Protein AF-F0EPD7-F1 (afdb_monomer_lite)

InterPro domains:
  IPR001647 DNA-binding HTH domain, TetR-type [PS50977] (17-77)
  IPR009057 Homedomain-like superfamily [SSF46689] (17-80)
  IPR050624 Nucleoid occlusion factor SlmA/HTH-type transcriptional regulator [PTHR43479] (16-117)

pLDDT: mean 87.35, std 14.02, range [35.12, 97.88]

Structure (mmCIF, N/CA/C/O backbone):
data_AF-F0EPD7-F1
#
_entry.id   AF-F0EPD7-F1
#
loop_
_atom_site.group_PDB
_atom_site.id
_atom_site.type_symbol
_atom_site.label_atom_id
_atom_site.label_alt_id
_atom_site.label_comp_id
_atom_site.label_asym_id
_atom_site.label_entity_id
_atom_site.label_seq_id
_atom_site.pdbx_PDB_ins_code
_atom_site.Cartn_x
_atom_site.Cartn_y
_atom_site.Cartn_z
_atom_site.occupancy
_atom_site.B_iso_or_equiv
_atom_site.auth_seq_id
_atom_site.auth_comp_id
_atom_site.auth_asym_id
_atom_site.auth_atom_id
_atom_site.pdbx_PDB_model_num
ATOM 1 N N . MET A 1 1 ? 7.038 22.191 22.565 1.00 35.12 1 MET A N 1
ATOM 2 C CA . MET A 1 1 ? 7.241 21.543 21.254 1.00 35.12 1 MET A CA 1
ATOM 3 C C . MET A 1 1 ? 6.894 20.080 21.426 1.00 35.12 1 MET A C 1
ATOM 5 O O . MET A 1 1 ? 7.582 19.419 22.187 1.00 35.12 1 MET A O 1
ATOM 9 N N . MET A 1 2 ? 5.787 19.616 20.846 1.00 38.91 2 MET A N 1
ATOM 10 C CA . MET A 1 2 ? 5.524 18.176 20.750 1.00 38.91 2 MET A CA 1
ATOM 11 C C . MET A 1 2 ? 6.404 17.645 19.615 1.00 38.91 2 MET A C 1
ATOM 13 O O . MET A 1 2 ? 6.392 18.237 18.540 1.00 38.91 2 MET A O 1
ATOM 17 N N . GLU A 1 3 ? 7.214 16.619 19.878 1.00 47.03 3 GLU A N 1
ATOM 18 C CA . GLU A 1 3 ? 7.939 15.888 18.832 1.00 47.03 3 GLU A CA 1
ATOM 19 C C . GLU A 1 3 ? 6.925 15.383 17.800 1.00 47.03 3 GLU A C 1
ATOM 21 O O . GLU A 1 3 ? 5.991 14.659 18.154 1.00 47.03 3 GLU A O 1
ATOM 26 N N . GLU A 1 4 ? 7.089 15.770 16.533 1.00 50.75 4 GLU A N 1
ATOM 27 C CA . GLU A 1 4 ? 6.432 15.064 15.437 1.00 50.75 4 GLU A CA 1
ATOM 28 C C . GLU A 1 4 ? 6.954 13.630 15.446 1.00 50.75 4 GLU A C 1
ATOM 30 O O . GLU A 1 4 ? 8.107 13.353 15.117 1.00 50.75 4 GLU A O 1
ATOM 35 N N . ASN A 1 5 ? 6.111 12.710 15.900 1.00 57.25 5 ASN A N 1
ATOM 36 C CA . ASN A 1 5 ? 6.428 11.296 15.866 1.00 57.25 5 ASN A CA 1
ATOM 37 C C . ASN A 1 5 ? 6.338 10.856 14.395 1.00 57.25 5 ASN A C 1
ATOM 39 O O . ASN A 1 5 ? 5.268 11.040 13.806 1.00 57.25 5 ASN A O 1
ATOM 43 N N . PRO A 1 6 ? 7.403 10.302 13.785 1.00 69.75 6 PRO A N 1
ATOM 44 C CA . PRO A 1 6 ? 7.348 9.873 12.393 1.00 69.75 6 PRO A CA 1
ATOM 45 C C . PRO A 1 6 ? 6.240 8.833 12.220 1.00 69.75 6 PRO A C 1
ATOM 47 O O . PRO A 1 6 ? 6.038 7.985 13.093 1.00 69.75 6 PRO A O 1
ATOM 50 N N . LEU A 1 7 ? 5.511 8.924 11.109 1.00 75.88 7 LEU A N 1
ATOM 51 C CA . LEU A 1 7 ? 4.423 8.017 10.764 1.00 75.88 7 LEU A CA 1
ATOM 52 C C . LEU A 1 7 ? 4.793 7.197 9.522 1.00 75.88 7 LEU A C 1
ATOM 54 O O . LEU A 1 7 ? 5.237 7.780 8.534 1.00 75.88 7 LEU A O 1
ATOM 58 N N . PRO A 1 8 ? 4.622 5.862 9.544 1.00 82.69 8 PRO A N 1
ATOM 59 C CA . PRO A 1 8 ? 4.248 5.042 10.699 1.00 82.69 8 PRO A CA 1
ATOM 60 C C . PRO A 1 8 ? 5.254 5.155 11.844 1.00 82.69 8 PRO A C 1
ATOM 62 O O . PRO A 1 8 ? 6.434 5.425 11.624 1.00 82.69 8 PRO A O 1
ATOM 65 N N . SER A 1 9 ? 4.799 4.892 13.069 1.00 83.94 9 SER A N 1
ATOM 66 C CA . SER A 1 9 ? 5.689 4.951 14.227 1.00 83.94 9 SER A CA 1
ATOM 67 C C . SER A 1 9 ? 6.849 3.966 14.106 1.00 83.94 9 SER A C 1
ATOM 69 O O . SER A 1 9 ? 6.741 2.887 13.518 1.00 83.94 9 SER A O 1
ATOM 71 N N . THR A 1 10 ? 7.961 4.274 14.769 1.00 81.75 10 THR A N 1
ATOM 72 C CA . THR A 1 10 ? 9.113 3.362 14.862 1.00 81.75 10 THR A CA 1
ATOM 73 C C . THR A 1 10 ? 8.723 1.979 15.388 1.00 81.75 10 THR A C 1
ATOM 75 O O . THR A 1 10 ? 9.337 0.982 15.020 1.00 81.75 10 THR A O 1
ATOM 78 N N . THR A 1 11 ? 7.672 1.870 16.212 1.00 82.25 11 THR A N 1
ATOM 79 C CA . THR A 1 11 ? 7.179 0.570 16.694 1.00 82.25 11 THR A CA 1
ATOM 80 C C . THR A 1 11 ? 6.654 -0.295 15.551 1.00 82.25 11 THR A C 1
ATOM 82 O O . THR A 1 11 ? 6.848 -1.509 15.576 1.00 82.25 11 THR A O 1
ATOM 85 N N . PHE A 1 12 ? 5.986 0.307 14.567 1.00 86.75 12 PHE A N 1
ATOM 86 C CA . PHE A 1 12 ? 5.462 -0.417 13.416 1.00 86.75 12 PHE A CA 1
ATOM 87 C C . PHE A 1 12 ? 6.598 -1.025 12.576 1.00 86.75 12 PHE A C 1
ATOM 89 O O . PHE A 1 12 ? 6.541 -2.200 12.219 1.00 86.75 12 PHE A O 1
ATOM 96 N N . PHE A 1 13 ? 7.681 -0.276 12.352 1.00 84.44 13 PHE A N 1
ATOM 97 C CA . PHE A 1 13 ? 8.847 -0.767 11.606 1.00 84.44 13 PHE A CA 1
ATOM 98 C C . PHE A 1 13 ? 9.623 -1.888 12.313 1.00 84.44 13 PHE A C 1
ATOM 100 O O . PHE A 1 13 ? 10.275 -2.684 11.644 1.00 84.44 13 PHE A O 1
ATOM 107 N N . HIS A 1 14 ? 9.520 -1.995 13.640 1.00 88.69 14 HIS A N 1
ATOM 108 C CA . HIS A 1 14 ? 10.130 -3.077 14.423 1.00 88.69 14 HIS A CA 1
ATOM 109 C C . HIS A 1 14 ? 9.216 -4.299 14.614 1.00 88.69 14 HIS A C 1
ATOM 111 O O . HIS A 1 14 ? 9.553 -5.213 15.373 1.00 88.69 14 HIS A O 1
ATOM 117 N N . LEU A 1 15 ? 8.040 -4.336 13.980 1.00 90.38 15 LEU A N 1
ATOM 118 C CA . LEU A 1 15 ? 7.200 -5.528 14.017 1.00 90.38 15 LEU A CA 1
ATOM 119 C C . LEU A 1 15 ? 7.906 -6.711 13.352 1.00 90.38 15 LEU A C 1
ATOM 121 O O . LEU A 1 15 ? 8.679 -6.562 12.410 1.00 90.38 15 LEU A O 1
ATOM 125 N N . LYS A 1 16 ? 7.585 -7.918 13.828 1.00 92.31 16 LYS A N 1
ATOM 126 C CA . LYS A 1 16 ? 7.950 -9.143 13.114 1.00 92.31 16 LYS A CA 1
ATOM 127 C C . LYS A 1 16 ? 7.386 -9.076 11.696 1.00 92.31 16 LYS A C 1
ATOM 129 O O . LYS A 1 16 ? 6.226 -8.695 11.530 1.00 92.31 16 LYS A O 1
ATOM 134 N N . GLN A 1 17 ? 8.186 -9.508 10.727 1.00 91.25 17 GLN A N 1
ATOM 135 C CA . GLN A 1 17 ? 7.873 -9.436 9.301 1.00 91.25 17 GLN A CA 1
ATOM 136 C C . GLN A 1 17 ? 6.468 -9.968 8.972 1.00 91.25 17 GLN A C 1
ATOM 138 O O . GLN A 1 17 ? 5.663 -9.236 8.414 1.00 91.25 17 GLN A O 1
ATOM 143 N N . GLU A 1 18 ? 6.124 -11.162 9.458 1.00 92.31 18 GLU A N 1
ATOM 144 C CA . GLU A 1 18 ? 4.800 -11.784 9.276 1.00 92.31 18 GLU A CA 1
ATOM 145 C C . GLU A 1 18 ? 3.636 -10.874 9.714 1.00 92.31 18 GLU A C 1
ATOM 147 O O . GLU A 1 18 ? 2.605 -10.768 9.051 1.00 92.31 18 GLU A O 1
ATOM 152 N N . LYS A 1 19 ? 3.795 -10.169 10.842 1.00 92.69 19 LYS A N 1
ATOM 153 C CA . LYS A 1 19 ? 2.754 -9.271 11.351 1.00 92.69 19 LYS A CA 1
ATOM 154 C C . LYS A 1 19 ? 2.632 -8.019 10.487 1.00 92.69 19 LYS A C 1
ATOM 156 O O . LYS A 1 19 ? 1.523 -7.522 10.309 1.00 92.69 19 LYS A O 1
ATOM 161 N N . LYS A 1 20 ? 3.756 -7.507 9.984 1.00 94.12 20 LYS A N 1
ATOM 162 C CA . LYS A 1 20 ? 3.777 -6.360 9.076 1.00 94.12 20 LYS A CA 1
ATOM 163 C C . LYS A 1 20 ? 3.118 -6.719 7.743 1.00 94.12 20 LYS A C 1
ATOM 165 O O . LYS A 1 20 ? 2.198 -6.021 7.342 1.00 94.12 20 LYS A O 1
ATOM 170 N N . GLU A 1 21 ? 3.487 -7.851 7.149 1.00 94.19 21 GLU A N 1
ATOM 171 C CA . GLU A 1 21 ? 2.894 -8.371 5.907 1.00 94.19 21 GLU A CA 1
ATOM 172 C C . GLU A 1 21 ? 1.382 -8.557 6.030 1.00 94.19 21 GLU A C 1
ATOM 174 O O . GLU A 1 21 ? 0.630 -8.156 5.145 1.00 94.19 21 GLU A O 1
ATOM 179 N N . LYS A 1 22 ? 0.910 -9.080 7.168 1.00 96.25 22 LYS A N 1
ATOM 180 C CA . LYS A 1 22 ? -0.527 -9.200 7.431 1.00 96.25 22 LYS A CA 1
ATOM 181 C C . LYS A 1 22 ? -1.237 -7.846 7.470 1.00 96.25 22 LYS A C 1
ATOM 183 O O . LYS A 1 22 ? -2.352 -7.730 6.969 1.00 96.25 22 LYS A O 1
ATOM 188 N N . ILE A 1 23 ? -0.628 -6.834 8.090 1.00 96.94 23 ILE A N 1
ATOM 189 C CA . ILE A 1 23 ? -1.197 -5.480 8.107 1.00 96.94 23 ILE A CA 1
ATOM 190 C C . ILE A 1 23 ? -1.183 -4.900 6.689 1.00 96.94 23 ILE A C 1
ATOM 192 O O . ILE A 1 23 ? -2.214 -4.406 6.245 1.00 96.94 23 ILE A O 1
ATOM 196 N N . ASP A 1 24 ? -0.068 -5.016 5.968 1.00 96.81 24 ASP A N 1
ATOM 197 C CA . ASP A 1 24 ? 0.091 -4.500 4.605 1.00 96.81 24 ASP A CA 1
ATOM 198 C C . ASP A 1 24 ? -0.941 -5.111 3.635 1.00 96.81 24 ASP A C 1
ATOM 200 O O . ASP A 1 24 ? -1.554 -4.376 2.858 1.00 96.81 24 ASP A O 1
ATOM 204 N N . ALA A 1 25 ? -1.198 -6.421 3.734 1.00 96.94 25 ALA A N 1
ATOM 205 C CA . ALA A 1 25 ? -2.207 -7.123 2.937 1.00 96.94 25 ALA A CA 1
ATOM 206 C C . ALA A 1 25 ? -3.635 -6.631 3.235 1.00 96.94 25 ALA A C 1
ATOM 208 O O . ALA A 1 25 ? -4.417 -6.377 2.321 1.00 96.94 25 ALA A O 1
ATOM 209 N N . VAL A 1 26 ? -3.971 -6.431 4.514 1.00 97.88 26 VAL A N 1
ATOM 210 C CA . VAL A 1 26 ? -5.289 -5.912 4.919 1.00 97.88 26 VAL A CA 1
ATOM 211 C C . VAL A 1 26 ? -5.482 -4.464 4.476 1.00 97.88 26 VAL A C 1
ATOM 213 O O . VAL A 1 26 ? -6.577 -4.102 4.048 1.00 97.88 26 VAL A O 1
ATOM 216 N N . LEU A 1 27 ? -4.441 -3.630 4.567 1.00 97.62 27 LEU A N 1
ATOM 217 C CA . LEU A 1 27 ? -4.493 -2.257 4.062 1.00 97.62 27 LEU A CA 1
ATOM 218 C C . LEU A 1 27 ? -4.724 -2.244 2.548 1.00 97.62 27 LEU A C 1
ATOM 220 O O . LEU A 1 27 ? -5.571 -1.486 2.080 1.00 97.62 27 LEU A O 1
ATOM 224 N N . LEU A 1 28 ? -4.035 -3.118 1.805 1.00 97.44 28 LEU A N 1
ATOM 225 C CA . LEU A 1 28 ? -4.199 -3.225 0.357 1.00 97.44 28 LEU A CA 1
ATOM 226 C C . LEU A 1 28 ? -5.637 -3.597 0.004 1.00 97.44 28 LEU A C 1
ATOM 228 O O . LEU A 1 28 ? -6.267 -2.917 -0.799 1.00 97.44 28 LEU A O 1
ATOM 23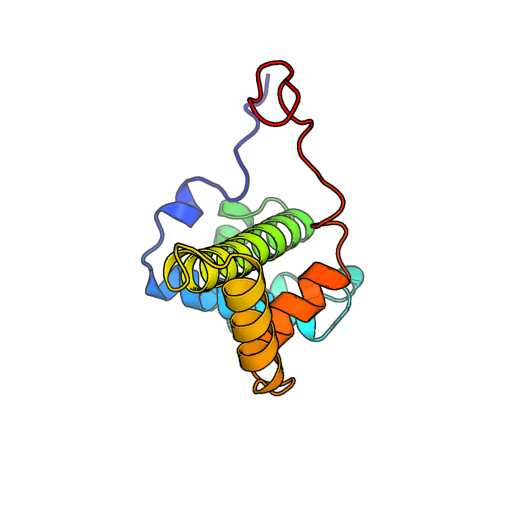2 N N . GLU A 1 29 ? -6.176 -4.632 0.648 1.00 96.69 29 GLU A N 1
ATOM 233 C CA . GLU A 1 29 ? -7.549 -5.084 0.432 1.00 96.69 29 GLU A CA 1
ATOM 234 C C . GLU A 1 29 ? -8.572 -3.981 0.751 1.00 96.69 29 GLU A C 1
ATOM 236 O O . GLU A 1 29 ? -9.473 -3.710 -0.048 1.00 96.69 29 GLU A O 1
ATOM 241 N N . GLU A 1 30 ? -8.442 -3.321 1.906 1.00 96.94 30 GLU A N 1
ATOM 242 C CA . GLU A 1 30 ? -9.396 -2.308 2.359 1.00 96.94 30 GLU A CA 1
ATOM 243 C C . GLU A 1 30 ? -9.377 -1.055 1.484 1.00 96.94 30 GLU A C 1
ATOM 245 O O . GLU A 1 30 ? -10.453 -0.576 1.120 1.00 96.94 30 GLU A O 1
ATOM 250 N N . PHE A 1 31 ? -8.193 -0.543 1.132 1.00 96.06 31 PHE A N 1
ATOM 251 C CA . PHE A 1 31 ? -8.062 0.662 0.311 1.00 96.06 31 PHE A CA 1
ATOM 252 C C . PHE A 1 31 ? -8.370 0.412 -1.161 1.00 96.06 31 PHE A C 1
ATOM 254 O O . PHE A 1 31 ? -8.895 1.300 -1.825 1.00 96.06 31 PHE A O 1
ATOM 261 N N . PHE A 1 32 ? -8.100 -0.791 -1.668 1.00 95.31 32 PHE A N 1
ATOM 262 C CA . PHE A 1 32 ? -8.472 -1.163 -3.028 1.00 95.31 32 PHE A CA 1
ATOM 263 C C . PHE A 1 32 ? -9.991 -1.303 -3.193 1.00 95.31 32 PHE A C 1
ATOM 265 O O . PHE A 1 32 ? -10.558 -0.885 -4.199 1.00 95.31 32 PHE A O 1
ATOM 272 N N . SER A 1 33 ? -10.668 -1.874 -2.193 1.00 94.00 33 SER A N 1
ATOM 273 C CA . SER A 1 33 ? -12.086 -2.234 -2.314 1.00 94.00 33 SER A CA 1
ATOM 274 C C . SER A 1 33 ? -13.051 -1.056 -2.161 1.00 94.00 33 SER A C 1
ATOM 276 O O . SER A 1 33 ? -14.218 -1.174 -2.535 1.00 94.00 33 SER A O 1
ATOM 278 N N . LYS A 1 34 ? -12.631 0.053 -1.538 1.00 93.44 34 LYS A N 1
ATOM 279 C CA . LYS A 1 34 ? -13.510 1.199 -1.263 1.00 93.44 34 LYS A CA 1
ATOM 280 C C . LYS A 1 34 ? -12.716 2.494 -1.106 1.00 93.44 34 LYS A C 1
ATOM 282 O O . LYS A 1 34 ? -11.558 2.480 -0.704 1.00 93.44 34 LYS A O 1
ATOM 287 N N . HIS A 1 35 ? -13.367 3.628 -1.359 1.00 91.94 35 HIS A N 1
ATOM 288 C CA . HIS A 1 35 ? -12.747 4.937 -1.150 1.00 91.94 35 HIS A CA 1
ATOM 289 C C . HIS A 1 35 ? -12.377 5.140 0.331 1.00 91.94 35 HIS A C 1
ATOM 291 O O . HIS A 1 35 ? -13.118 4.697 1.212 1.00 91.94 35 HIS A O 1
ATOM 297 N N . ILE A 1 36 ? -11.280 5.855 0.622 1.00 91.44 36 ILE A N 1
ATOM 298 C CA . ILE A 1 36 ? -10.753 6.034 1.992 1.00 91.44 36 ILE A CA 1
ATOM 299 C C . ILE A 1 36 ? -11.817 6.513 2.990 1.00 91.44 36 ILE A C 1
ATOM 301 O O . ILE A 1 36 ? -11.896 5.997 4.100 1.00 91.44 36 ILE A O 1
ATOM 305 N N . SER A 1 37 ? -12.715 7.412 2.573 1.00 92.12 37 SER A N 1
ATOM 306 C CA . SER A 1 37 ? -13.810 7.924 3.416 1.00 92.12 37 SER A CA 1
ATOM 307 C C . SER A 1 37 ? -14.819 6.857 3.871 1.00 92.12 37 SER A C 1
ATOM 309 O O . SER A 1 37 ? -15.611 7.103 4.780 1.00 92.12 37 SER A O 1
ATOM 311 N N . GLN A 1 38 ? -14.818 5.682 3.240 1.00 95.75 38 GLN A N 1
ATOM 312 C CA . GLN A 1 38 ? -15.667 4.537 3.573 1.00 95.75 38 GLN A CA 1
ATOM 313 C C . GLN A 1 38 ? -14.908 3.448 4.347 1.00 95.75 38 GLN A C 1
ATOM 315 O O . GLN A 1 38 ? -15.535 2.519 4.870 1.00 95.75 38 GLN A O 1
ATOM 320 N N . VAL A 1 39 ? -13.578 3.538 4.433 1.00 96.44 39 VAL A N 1
ATOM 321 C CA . VAL A 1 39 ? -12.749 2.611 5.206 1.00 96.44 39 VAL A CA 1
ATOM 322 C C . VAL A 1 39 ? -12.904 2.903 6.695 1.00 96.44 39 VAL A C 1
ATOM 324 O O . VAL A 1 39 ? -13.017 4.046 7.134 1.00 96.44 39 VAL A O 1
ATOM 327 N N . LYS A 1 40 ? -12.947 1.839 7.501 1.00 96.44 40 LYS A N 1
ATOM 328 C CA . LYS A 1 40 ? -13.099 1.939 8.954 1.00 96.44 40 LYS A CA 1
ATOM 329 C C . LYS A 1 40 ? -11.908 1.298 9.639 1.00 96.44 40 LYS A C 1
ATOM 331 O O . LYS A 1 40 ? -11.627 0.124 9.408 1.00 96.44 40 LYS A O 1
ATOM 336 N N . VAL A 1 41 ? -11.314 2.012 10.595 1.00 97.12 41 VAL A N 1
ATOM 337 C CA . VAL A 1 41 ? -10.266 1.466 11.477 1.00 97.12 41 VAL A CA 1
ATOM 338 C C . VAL A 1 41 ? -10.722 0.156 12.125 1.00 97.12 41 VAL A C 1
ATOM 340 O O . VAL A 1 41 ? -9.936 -0.775 12.238 1.00 97.12 41 VAL A O 1
ATOM 343 N N . SER A 1 42 ? -12.006 0.032 12.486 1.00 96.88 42 SER A N 1
ATOM 344 C CA . SER A 1 42 ? -12.559 -1.211 13.041 1.00 96.88 42 SER A CA 1
ATOM 345 C C . SER A 1 42 ? -12.403 -2.421 12.115 1.00 96.88 42 SER A C 1
ATOM 347 O O . SER A 1 42 ? -12.091 -3.495 12.610 1.00 96.88 42 SER A O 1
ATOM 349 N N . ALA A 1 43 ? -12.592 -2.246 10.803 1.00 96.69 43 ALA A N 1
ATOM 350 C CA . ALA A 1 43 ? -12.453 -3.328 9.831 1.00 96.69 43 ALA A CA 1
ATOM 351 C C . ALA A 1 43 ? -10.982 -3.737 9.670 1.00 96.69 43 ALA A C 1
ATOM 353 O O . ALA A 1 43 ? -10.667 -4.924 9.683 1.00 96.69 43 ALA A O 1
ATOM 354 N N . ILE A 1 44 ? -10.071 -2.757 9.614 1.00 97.50 44 ILE A N 1
ATOM 355 C CA . ILE A 1 44 ? -8.624 -3.006 9.535 1.00 97.50 44 ILE A CA 1
ATOM 356 C C . ILE A 1 44 ? -8.149 -3.796 10.755 1.00 97.50 44 ILE A C 1
ATOM 358 O O . ILE A 1 44 ? -7.457 -4.802 10.607 1.00 97.50 44 ILE A O 1
ATOM 362 N N . VAL A 1 45 ? -8.510 -3.370 11.970 1.00 97.06 45 VAL A N 1
ATOM 363 C CA . VAL A 1 45 ? -8.024 -4.030 13.194 1.00 97.06 45 VAL A CA 1
ATOM 364 C C . VAL A 1 45 ? -8.593 -5.436 13.373 1.00 97.06 45 VAL A C 1
ATOM 366 O O . VAL A 1 45 ? -7.884 -6.315 13.858 1.00 97.06 45 VAL A O 1
ATOM 369 N N . GLU A 1 46 ? -9.832 -5.666 12.930 1.00 97.19 46 GLU A N 1
ATOM 370 C CA . GLU A 1 46 ? -10.466 -6.985 12.921 1.00 97.19 46 GLU A CA 1
ATOM 371 C C . GLU A 1 46 ? -9.748 -7.935 11.954 1.00 97.19 46 GLU A C 1
ATOM 373 O O . GLU A 1 46 ? -9.251 -8.977 12.380 1.00 97.19 46 GLU A O 1
ATOM 378 N N . LYS A 1 47 ? -9.588 -7.537 10.684 1.00 97.25 47 LYS A N 1
ATOM 379 C CA . LYS A 1 47 ? -8.940 -8.357 9.646 1.00 97.25 47 LYS A CA 1
ATOM 380 C C . LYS A 1 47 ? -7.444 -8.585 9.891 1.00 97.25 47 LYS A C 1
ATOM 382 O O . LYS A 1 47 ? -6.918 -9.659 9.609 1.00 97.25 47 LYS A O 1
ATOM 387 N N . SER A 1 48 ? -6.736 -7.597 10.444 1.00 95.75 48 SER A N 1
ATOM 388 C CA . SER A 1 48 ? -5.299 -7.717 10.755 1.00 95.75 48 SER A CA 1
ATOM 389 C C . SER A 1 48 ? -5.020 -8.359 12.120 1.00 95.75 48 SER A C 1
ATOM 391 O O . SER A 1 48 ? -3.871 -8.692 12.417 1.00 95.75 48 SER A O 1
ATOM 393 N N . HIS A 1 49 ? -6.057 -8.603 12.930 1.00 95.00 49 HIS A N 1
ATOM 394 C CA . HIS A 1 49 ? -5.966 -9.138 14.293 1.00 95.00 49 HIS A CA 1
ATOM 395 C C . HIS A 1 49 ? -5.031 -8.325 15.203 1.00 95.00 49 HIS A C 1
ATOM 397 O O . HIS A 1 49 ? -4.234 -8.872 15.972 1.00 95.00 49 HIS A O 1
ATOM 403 N N . ILE A 1 50 ? -5.128 -6.999 15.126 1.00 95.00 50 ILE A N 1
ATOM 404 C CA . ILE A 1 50 ? -4.475 -6.079 16.064 1.00 95.00 50 ILE A CA 1
ATOM 405 C C . ILE A 1 50 ? -5.534 -5.401 16.938 1.00 95.00 50 ILE A C 1
ATOM 407 O O . ILE A 1 50 ? -6.712 -5.366 16.602 1.00 95.00 50 ILE A O 1
ATOM 411 N N . SER A 1 51 ? -5.147 -4.852 18.088 1.00 95.94 51 SER A N 1
ATOM 412 C CA . SER A 1 51 ? -6.078 -4.043 18.881 1.00 95.94 51 SER A CA 1
ATOM 413 C C . SER A 1 51 ? -6.218 -2.637 18.287 1.00 95.94 51 SER A C 1
ATOM 415 O O . SER A 1 51 ? -5.302 -2.136 17.634 1.00 95.94 51 SER A O 1
ATOM 417 N N . ARG A 1 52 ? -7.322 -1.938 18.587 1.00 96.06 52 ARG A N 1
ATOM 418 C CA . ARG A 1 52 ? -7.453 -0.503 18.255 1.00 96.06 52 ARG A CA 1
ATOM 419 C C . ARG A 1 52 ? -6.315 0.331 18.842 1.00 96.06 52 ARG A C 1
ATOM 421 O O . ARG A 1 52 ? -5.778 1.189 18.158 1.00 96.06 52 ARG A O 1
ATOM 428 N N . GLY A 1 53 ? -5.902 0.036 20.077 1.00 94.75 53 GLY A N 1
ATOM 429 C CA . GLY A 1 53 ? -4.748 0.695 20.692 1.00 94.75 53 GLY A CA 1
ATOM 430 C C . GLY A 1 53 ? -3.439 0.436 19.939 1.00 94.75 53 GLY A C 1
ATOM 431 O O . GLY A 1 53 ? -2.610 1.331 19.844 1.00 94.75 53 GLY A O 1
ATOM 432 N N . ALA A 1 54 ? -3.260 -0.756 19.358 1.00 93.88 54 ALA A N 1
ATOM 433 C CA . ALA A 1 54 ? -2.105 -1.052 18.515 1.00 93.88 54 ALA A CA 1
ATOM 434 C C . ALA A 1 54 ? -2.151 -0.275 17.193 1.00 93.88 54 ALA A C 1
ATOM 436 O O . ALA A 1 54 ? -1.128 0.276 16.810 1.00 93.88 54 ALA A O 1
ATOM 437 N N . PHE A 1 55 ? -3.318 -0.166 16.549 1.00 96.12 55 PHE A N 1
ATOM 438 C CA . PHE A 1 55 ? -3.477 0.682 15.363 1.00 96.12 55 PHE A CA 1
ATOM 439 C C . PHE A 1 55 ? -3.047 2.120 15.654 1.00 96.12 55 PHE A C 1
ATOM 441 O O . PHE A 1 55 ? -2.152 2.619 14.985 1.00 96.12 55 PHE A O 1
ATOM 448 N N . TYR A 1 56 ? -3.586 2.729 16.717 1.00 94.75 56 TYR A N 1
ATOM 449 C CA . TYR A 1 56 ? -3.241 4.105 17.096 1.00 94.75 56 TYR A CA 1
ATOM 450 C C . TYR A 1 56 ? -1.811 4.276 17.625 1.00 94.75 56 TYR A C 1
ATOM 452 O O . TYR A 1 56 ? -1.301 5.388 17.721 1.00 94.75 56 TYR A O 1
ATOM 460 N N . LYS A 1 57 ? -1.132 3.171 17.954 1.00 92.19 57 LYS A N 1
ATOM 461 C CA . LYS A 1 57 ? 0.309 3.166 18.221 1.00 92.19 57 LYS A CA 1
ATOM 462 C C . LYS A 1 57 ? 1.128 3.200 16.927 1.00 92.19 57 LYS A C 1
ATOM 464 O O . LYS A 1 57 ? 2.276 3.632 16.963 1.00 92.19 57 LYS A O 1
ATOM 469 N N . TYR A 1 58 ? 0.593 2.699 15.816 1.00 94.38 58 TYR A N 1
ATOM 470 C CA . TYR A 1 58 ? 1.278 2.616 14.522 1.00 94.38 58 TYR A CA 1
ATOM 471 C C . TYR A 1 58 ? 0.980 3.829 13.630 1.00 94.38 58 TYR A C 1
ATOM 473 O O . TYR A 1 58 ? 1.908 4.373 13.038 1.00 94.38 58 TYR A O 1
ATOM 481 N N . PHE A 1 59 ? -0.278 4.269 13.595 1.00 95.12 59 PHE A N 1
ATOM 482 C CA . PHE A 1 59 ? -0.817 5.341 12.752 1.00 95.12 59 PHE A CA 1
ATOM 483 C C . PHE A 1 59 ? -1.660 6.287 13.624 1.00 95.12 59 PHE A C 1
ATOM 485 O O . PHE A 1 59 ? -2.392 5.791 14.477 1.00 95.12 59 PHE A O 1
ATOM 492 N N . GLN A 1 60 ? -1.598 7.618 13.472 1.00 92.56 60 GLN A N 1
ATOM 493 C CA . GLN A 1 60 ? -2.435 8.514 14.298 1.00 92.56 60 GLN A CA 1
ATOM 494 C C . GLN A 1 60 ? -3.889 8.485 13.827 1.00 92.56 60 GLN A C 1
ATOM 496 O O . GLN A 1 60 ? -4.815 8.572 14.635 1.00 92.56 60 GLN A O 1
ATOM 501 N N . ASN A 1 61 ? -4.094 8.341 12.523 1.00 93.94 61 ASN A N 1
ATOM 502 C CA . ASN A 1 61 ? -5.405 8.296 11.892 1.00 93.94 61 ASN A CA 1
ATOM 503 C C . ASN A 1 61 ? -5.404 7.328 10.689 1.00 93.94 61 ASN A C 1
ATOM 505 O O . ASN A 1 61 ? -4.494 6.515 10.514 1.00 93.94 61 ASN A O 1
ATOM 509 N N . LEU A 1 62 ? -6.489 7.343 9.914 1.00 95.06 62 LEU A N 1
ATOM 510 C CA . LEU A 1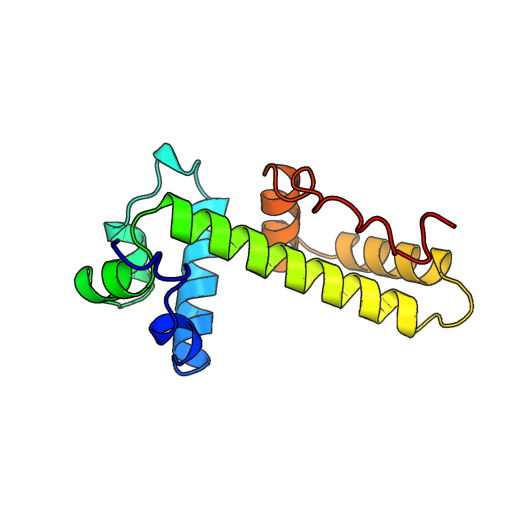 62 ? -6.661 6.462 8.762 1.00 95.06 62 LEU A CA 1
ATOM 511 C C . LEU A 1 62 ? -5.868 6.958 7.545 1.00 95.06 62 LEU A C 1
ATOM 513 O O . LEU A 1 62 ? -5.357 6.150 6.773 1.00 95.06 62 LEU A O 1
ATOM 517 N N . GLU A 1 63 ? -5.757 8.273 7.400 1.00 92.88 63 GLU A N 1
ATOM 518 C CA . GLU A 1 63 ? -5.007 8.963 6.361 1.00 92.88 63 GLU A CA 1
ATOM 519 C C . GLU A 1 63 ? -3.509 8.640 6.450 1.00 92.88 63 GLU A C 1
ATOM 521 O O . GLU A 1 63 ? -2.899 8.336 5.432 1.00 92.88 63 GLU A O 1
ATOM 526 N N . ASP A 1 64 ? -2.936 8.558 7.652 1.00 93.56 64 ASP A N 1
ATOM 527 C CA . ASP A 1 64 ? -1.539 8.156 7.852 1.00 93.56 64 ASP A CA 1
ATOM 528 C C . ASP A 1 64 ? -1.292 6.711 7.406 1.00 93.56 64 ASP A C 1
ATOM 530 O O . ASP A 1 64 ? -0.251 6.387 6.833 1.00 93.56 64 ASP A O 1
ATOM 534 N N . ALA A 1 65 ? -2.249 5.816 7.682 1.00 95.31 65 ALA A N 1
ATOM 535 C CA . ALA A 1 65 ? -2.172 4.427 7.242 1.00 95.31 65 ALA A CA 1
ATOM 536 C C . ALA A 1 65 ? -2.267 4.325 5.714 1.00 95.31 65 ALA A C 1
ATOM 538 O O . ALA A 1 65 ? -1.585 3.495 5.112 1.00 95.31 65 ALA A O 1
ATOM 539 N N . TYR A 1 66 ? -3.081 5.183 5.094 1.00 94.38 66 TYR A N 1
ATOM 540 C CA . TYR A 1 66 ? -3.190 5.291 3.645 1.00 94.38 66 TYR A CA 1
ATOM 541 C C . TYR A 1 66 ? -1.902 5.829 3.015 1.00 94.38 66 TYR A C 1
ATOM 543 O O . TYR A 1 66 ? -1.357 5.196 2.115 1.00 94.38 66 TYR A O 1
ATOM 551 N N . ASP A 1 67 ? -1.362 6.937 3.522 1.00 91.88 67 ASP A N 1
ATOM 552 C CA . ASP A 1 67 ? -0.121 7.537 3.024 1.00 91.88 67 ASP A CA 1
ATOM 553 C C . ASP A 1 67 ? 1.067 6.575 3.170 1.00 91.88 67 ASP A C 1
ATOM 555 O O . ASP A 1 67 ? 1.872 6.427 2.241 1.00 91.88 67 ASP A O 1
ATOM 559 N N . TYR A 1 68 ? 1.143 5.846 4.290 1.00 93.94 68 TYR A N 1
ATOM 560 C CA . TYR A 1 68 ? 2.096 4.750 4.457 1.00 93.94 68 TYR A CA 1
ATOM 561 C C . TYR A 1 68 ? 1.921 3.671 3.385 1.00 93.94 68 TYR A C 1
ATOM 563 O O . TYR A 1 68 ? 2.899 3.293 2.738 1.00 93.94 68 TYR A O 1
ATOM 571 N N . ALA A 1 69 ? 0.695 3.173 3.200 1.00 94.94 69 ALA A N 1
ATOM 572 C CA . ALA A 1 69 ? 0.401 2.096 2.263 1.00 94.94 69 ALA A CA 1
ATOM 573 C C . ALA A 1 69 ? 0.811 2.490 0.839 1.00 94.94 69 ALA A C 1
ATOM 575 O O . ALA A 1 69 ? 1.589 1.788 0.199 1.00 94.94 69 ALA A O 1
ATOM 576 N N . ILE A 1 70 ? 0.388 3.673 0.395 1.00 93.88 70 ILE A N 1
ATOM 577 C CA . ILE A 1 70 ? 0.723 4.235 -0.913 1.00 93.88 70 ILE A CA 1
ATOM 578 C C . ILE A 1 70 ? 2.239 4.389 -1.100 1.00 93.88 70 ILE A C 1
ATOM 580 O O . ILE A 1 70 ? 2.772 4.010 -2.145 1.00 93.88 70 ILE A O 1
ATOM 584 N N . THR A 1 71 ? 2.951 4.889 -0.087 1.00 91.88 71 THR A N 1
ATOM 585 C CA . THR A 1 71 ? 4.418 5.013 -0.125 1.00 91.88 71 THR A CA 1
ATOM 586 C C . THR A 1 71 ? 5.088 3.641 -0.229 1.00 91.88 71 THR A C 1
ATOM 588 O O . THR A 1 71 ? 6.000 3.442 -1.032 1.00 91.88 71 THR A O 1
ATOM 591 N N . ASN A 1 72 ? 4.615 2.666 0.549 1.00 93.38 72 ASN A N 1
ATOM 592 C CA . ASN A 1 72 ? 5.124 1.299 0.536 1.00 93.38 72 ASN A CA 1
ATOM 593 C C . ASN A 1 72 ? 4.901 0.617 -0.825 1.00 93.38 72 ASN A C 1
ATOM 595 O O . ASN A 1 72 ? 5.808 -0.033 -1.342 1.00 93.38 72 ASN A O 1
ATOM 599 N N . TYR A 1 73 ? 3.726 0.789 -1.432 1.00 94.94 73 TYR A N 1
ATOM 600 C CA . TYR A 1 73 ? 3.404 0.246 -2.756 1.00 94.94 73 TYR A CA 1
ATOM 601 C C . TYR A 1 73 ? 4.251 0.893 -3.851 1.00 94.94 73 TYR A C 1
ATOM 603 O O . TYR A 1 73 ? 4.834 0.188 -4.675 1.00 94.94 73 TYR A O 1
ATOM 611 N N . SER A 1 74 ? 4.397 2.220 -3.810 1.00 93.00 74 SER A N 1
ATOM 612 C CA . SER A 1 74 ? 5.263 2.960 -4.729 1.00 93.00 74 SER A CA 1
ATOM 613 C C . SER A 1 74 ? 6.702 2.439 -4.669 1.00 93.00 74 SER A C 1
ATOM 615 O O . SER A 1 74 ? 7.270 2.071 -5.696 1.00 93.00 74 SER A O 1
ATOM 617 N N . ASN A 1 75 ? 7.269 2.281 -3.469 1.00 92.06 75 ASN A N 1
ATOM 618 C CA . ASN A 1 75 ? 8.624 1.750 -3.295 1.00 92.06 75 ASN A CA 1
ATOM 619 C C . ASN A 1 75 ? 8.791 0.333 -3.866 1.00 92.06 75 ASN A C 1
ATOM 621 O O . ASN A 1 75 ? 9.814 0.037 -4.488 1.00 92.06 75 ASN A O 1
ATOM 625 N N . GLN A 1 76 ? 7.793 -0.538 -3.698 1.00 93.94 76 GLN A N 1
ATOM 626 C CA . GLN A 1 76 ? 7.808 -1.882 -4.282 1.00 93.94 76 GLN A CA 1
ATOM 627 C C . GLN A 1 76 ? 7.765 -1.842 -5.814 1.00 93.94 76 GLN A C 1
ATOM 629 O O . GLN A 1 76 ? 8.542 -2.537 -6.470 1.00 93.94 76 GLN A O 1
ATOM 634 N N . ILE A 1 77 ? 6.912 -0.990 -6.387 1.00 94.00 77 ILE A N 1
ATOM 635 C CA . ILE A 1 77 ? 6.815 -0.772 -7.836 1.00 94.00 77 ILE A CA 1
ATOM 636 C C . ILE A 1 77 ? 8.142 -0.233 -8.389 1.00 94.00 77 ILE A C 1
ATOM 638 O O . ILE A 1 77 ? 8.689 -0.791 -9.340 1.00 94.00 77 ILE A O 1
ATOM 642 N N . HIS A 1 78 ? 8.713 0.796 -7.760 1.00 92.44 78 HIS A N 1
ATOM 643 C CA . HIS A 1 78 ? 10.017 1.343 -8.132 1.00 92.44 78 HIS A CA 1
ATOM 644 C C . HIS A 1 78 ? 11.118 0.282 -8.062 1.00 92.44 78 HIS A C 1
ATOM 646 O O . HIS A 1 78 ? 11.919 0.171 -8.989 1.00 92.44 78 HIS A O 1
ATOM 652 N N . SER A 1 79 ? 11.150 -0.531 -7.003 1.00 94.38 79 SER A N 1
ATOM 653 C CA . SER A 1 79 ? 12.120 -1.621 -6.860 1.00 94.38 79 SER A CA 1
ATOM 654 C C . SER A 1 79 ? 11.992 -2.662 -7.980 1.00 94.38 79 SER A C 1
ATOM 656 O O . SER A 1 79 ? 13.006 -3.102 -8.535 1.00 94.38 79 SER A O 1
ATOM 658 N N . ALA A 1 80 ? 10.761 -3.007 -8.374 1.00 94.56 80 ALA A N 1
ATOM 659 C CA . ALA A 1 80 ? 10.513 -3.885 -9.512 1.00 94.56 80 ALA A CA 1
ATOM 660 C C . ALA A 1 80 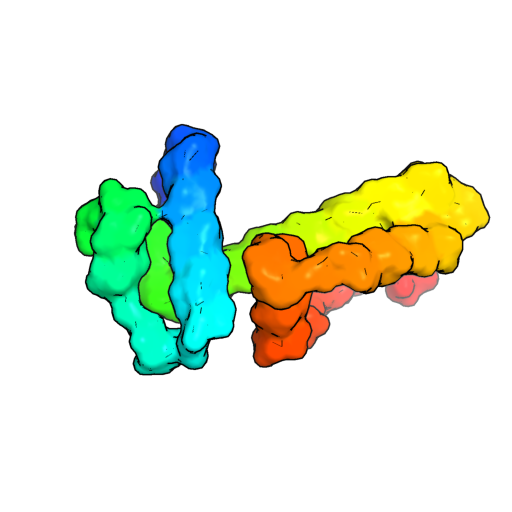? 11.040 -3.260 -10.813 1.00 94.56 80 ALA A C 1
ATOM 662 O O . ALA A 1 80 ? 11.860 -3.881 -11.487 1.00 94.56 80 ALA A O 1
ATOM 663 N N . ILE A 1 81 ? 10.680 -2.008 -11.115 1.00 93.88 81 ILE A N 1
ATOM 664 C CA . ILE A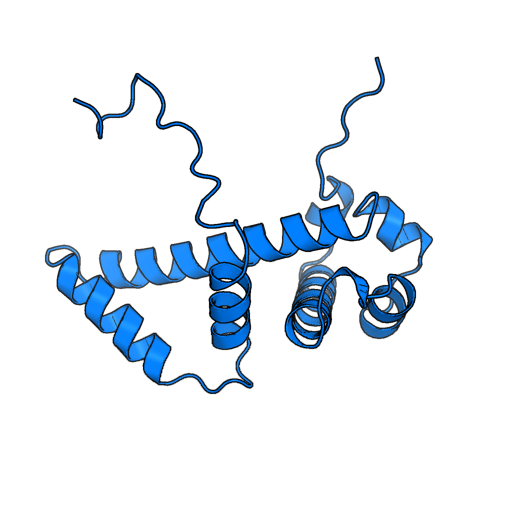 1 81 ? 11.171 -1.275 -12.297 1.00 93.88 81 ILE A CA 1
ATOM 665 C C . ILE A 1 81 ? 12.707 -1.262 -12.338 1.00 93.88 81 ILE A C 1
ATOM 667 O O . ILE A 1 81 ? 13.305 -1.654 -13.341 1.00 93.88 81 ILE A O 1
ATOM 671 N N . PHE A 1 82 ? 13.362 -0.890 -11.233 1.00 94.00 82 PHE A N 1
ATOM 672 C CA . PHE A 1 82 ? 14.825 -0.896 -11.129 1.00 94.00 82 PHE A CA 1
ATOM 673 C C . PHE A 1 82 ? 15.423 -2.284 -11.360 1.00 94.00 82 PHE A C 1
ATOM 675 O O . PHE A 1 82 ? 16.477 -2.402 -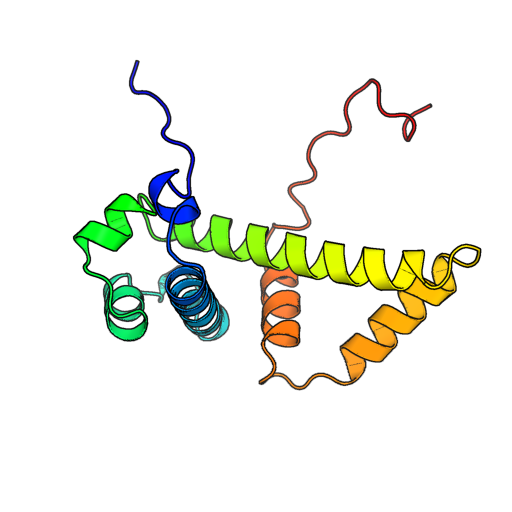11.983 1.00 94.00 82 PHE A O 1
ATOM 682 N N . THR A 1 83 ? 14.759 -3.341 -10.897 1.00 95.62 83 THR A N 1
ATOM 683 C CA . THR A 1 83 ? 15.199 -4.721 -11.124 1.00 95.62 83 THR A CA 1
ATOM 684 C C . THR A 1 83 ? 15.181 -5.078 -12.612 1.00 95.62 83 THR A C 1
ATOM 686 O O . THR A 1 83 ? 16.149 -5.662 -13.100 1.00 95.62 83 THR A O 1
ATOM 689 N N . PHE A 1 84 ? 14.132 -4.710 -13.351 1.00 95.75 84 PHE A N 1
ATOM 690 C CA . PHE A 1 84 ? 14.055 -4.955 -14.797 1.00 95.75 84 PHE A CA 1
ATOM 691 C C . PHE A 1 84 ? 15.063 -4.112 -15.593 1.00 95.75 84 PHE A C 1
ATOM 693 O O . PHE A 1 84 ? 15.734 -4.642 -16.482 1.00 95.75 84 PHE A O 1
ATOM 700 N N . ILE A 1 85 ? 15.248 -2.838 -15.231 1.00 93.75 85 ILE A N 1
ATOM 701 C CA . ILE A 1 85 ? 16.271 -1.971 -15.840 1.00 93.75 85 ILE A CA 1
ATOM 702 C C . ILE A 1 85 ? 17.674 -2.546 -15.607 1.00 93.75 85 ILE A C 1
ATOM 704 O O . ILE A 1 85 ? 18.445 -2.705 -16.549 1.00 93.75 85 ILE A O 1
ATOM 708 N N . ASN A 1 86 ? 18.006 -2.928 -14.371 1.00 93.12 86 ASN A N 1
ATOM 709 C CA . ASN A 1 86 ? 19.343 -3.424 -14.030 1.00 93.12 86 ASN A CA 1
ATOM 710 C C . ASN A 1 86 ? 19.676 -4.785 -14.658 1.00 93.12 86 ASN A C 1
ATOM 712 O O . ASN A 1 86 ? 20.854 -5.113 -14.811 1.00 93.12 86 ASN A O 1
ATOM 716 N N . ARG A 1 87 ? 18.670 -5.589 -15.022 1.00 93.62 87 ARG A N 1
ATOM 717 C CA . ARG A 1 87 ? 18.869 -6.812 -15.819 1.00 93.62 87 ARG A CA 1
ATOM 718 C C . ARG A 1 87 ? 19.264 -6.480 -17.259 1.00 93.62 87 ARG A C 1
ATOM 720 O O . ARG A 1 87 ? 20.115 -7.160 -17.825 1.00 93.62 87 ARG A O 1
ATOM 727 N N . ASN A 1 88 ? 18.738 -5.384 -17.797 1.00 89.00 88 ASN A N 1
ATOM 728 C CA . ASN A 1 88 ? 18.999 -4.886 -19.143 1.00 89.00 88 ASN A CA 1
ATOM 729 C C . ASN A 1 88 ? 20.036 -3.751 -19.125 1.00 89.00 88 ASN A C 1
ATOM 731 O O . ASN A 1 88 ? 19.791 -2.666 -19.639 1.00 89.00 88 ASN A O 1
ATOM 735 N N . LYS A 1 89 ? 21.215 -4.000 -18.529 1.00 78.06 89 LYS A N 1
ATOM 736 C CA . LYS A 1 89 ? 22.245 -2.989 -18.176 1.00 78.06 89 LYS A CA 1
ATOM 737 C C . LYS A 1 89 ? 22.606 -1.954 -19.254 1.00 78.06 89 LYS A C 1
ATOM 739 O O . LYS A 1 89 ? 23.078 -0.880 -18.901 1.00 78.06 89 LYS A O 1
ATOM 744 N N . ASN A 1 90 ? 22.421 -2.278 -20.534 1.00 86.50 90 ASN A N 1
ATOM 745 C CA . ASN A 1 90 ? 22.775 -1.418 -21.668 1.00 86.50 90 ASN A CA 1
ATOM 746 C C . ASN A 1 90 ? 21.558 -0.934 -22.471 1.00 86.50 90 ASN A C 1
ATOM 748 O O . ASN A 1 90 ? 21.729 -0.230 -23.461 1.00 86.50 90 ASN A O 1
ATOM 752 N N . ASP A 1 91 ? 20.349 -1.324 -22.073 1.00 91.81 91 ASP A N 1
ATOM 753 C CA . ASP A 1 91 ? 19.114 -0.980 -22.763 1.00 91.81 91 ASP A CA 1
ATOM 754 C C . ASP A 1 91 ? 18.020 -0.655 -21.740 1.00 91.81 91 ASP A C 1
ATOM 756 O O . ASP A 1 91 ? 17.231 -1.493 -21.298 1.00 91.81 91 ASP A O 1
ATOM 760 N N . PHE A 1 92 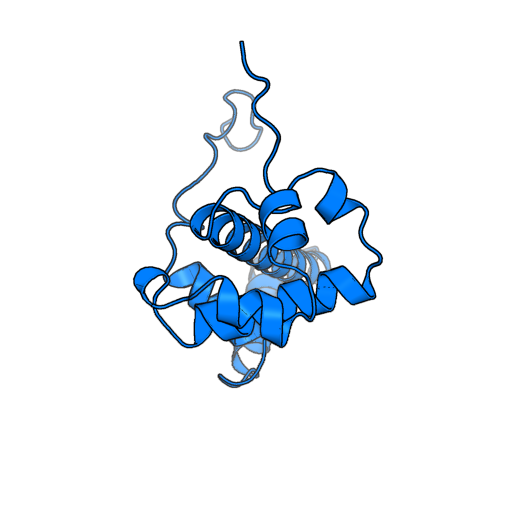? 18.013 0.613 -21.334 1.00 91.12 92 PHE A N 1
ATOM 761 C CA . PHE A 1 92 ? 17.035 1.153 -20.398 1.00 91.12 92 PHE A CA 1
ATOM 762 C C . PHE A 1 92 ? 15.596 0.928 -20.883 1.00 91.12 92 PHE A C 1
ATOM 764 O O . PHE A 1 92 ? 14.738 0.523 -20.098 1.00 91.12 92 PHE A O 1
ATOM 771 N N . PHE A 1 93 ? 15.335 1.155 -22.176 1.00 94.56 93 PHE A N 1
ATOM 772 C CA . PHE A 1 93 ? 13.993 1.031 -22.743 1.00 94.56 93 PHE A CA 1
ATOM 773 C C . PHE A 1 93 ? 13.523 -0.422 -22.764 1.00 94.56 93 PHE A C 1
ATOM 775 O O . PHE A 1 93 ? 12.376 -0.672 -22.403 1.00 94.56 93 PHE A O 1
ATOM 782 N N . LYS A 1 94 ? 14.412 -1.375 -23.066 1.00 95.06 94 LYS A N 1
ATOM 783 C CA . LYS A 1 94 ? 14.144 -2.816 -22.940 1.00 95.06 94 LYS A CA 1
ATOM 784 C C . LYS A 1 94 ? 13.717 -3.202 -21.525 1.00 95.06 94 LYS A C 1
ATOM 786 O O . LYS A 1 94 ? 12.746 -3.928 -21.354 1.00 95.06 94 LYS A O 1
ATOM 791 N N . GLY A 1 95 ? 14.402 -2.686 -20.502 1.00 95.69 95 GLY A N 1
ATOM 792 C CA . GLY A 1 95 ? 14.024 -2.935 -19.109 1.00 95.69 95 GLY A CA 1
ATOM 793 C C . GLY A 1 95 ? 12.617 -2.431 -18.777 1.00 95.69 95 GLY A C 1
ATOM 794 O O . GLY A 1 95 ? 11.843 -3.135 -18.132 1.00 95.69 95 GLY A O 1
ATOM 795 N N . ILE A 1 96 ? 12.256 -1.239 -19.257 1.00 94.69 96 ILE A N 1
ATOM 796 C CA . ILE A 1 96 ? 10.896 -0.707 -19.094 1.00 94.69 96 ILE A CA 1
ATOM 797 C C . ILE A 1 96 ? 9.870 -1.544 -19.869 1.00 94.69 96 ILE A C 1
ATOM 799 O O . ILE A 1 96 ? 8.821 -1.870 -19.319 1.00 94.69 96 ILE A O 1
ATOM 803 N N . GLU A 1 97 ? 10.163 -1.915 -21.116 1.00 96.25 97 GLU A N 1
ATOM 804 C CA . GLU A 1 97 ? 9.296 -2.758 -21.947 1.00 96.25 97 GLU A CA 1
ATOM 805 C C . GLU A 1 97 ? 9.006 -4.101 -21.265 1.00 96.25 97 GLU A C 1
ATOM 807 O O . GLU A 1 97 ? 7.849 -4.500 -21.150 1.00 96.25 97 GLU A O 1
ATOM 812 N N . GLU A 1 98 ? 10.036 -4.771 -20.744 1.00 96.06 98 GLU A N 1
ATOM 813 C CA . GLU A 1 98 ? 9.895 -6.048 -20.041 1.00 96.06 98 GLU A CA 1
ATOM 814 C C . GLU A 1 98 ? 9.113 -5.913 -18.732 1.00 96.06 98 GLU A C 1
ATOM 816 O O . GLU A 1 98 ? 8.301 -6.785 -18.419 1.00 96.06 98 GLU A O 1
ATOM 821 N N . TYR A 1 99 ? 9.303 -4.817 -17.989 1.00 95.44 99 TYR A N 1
ATOM 822 C CA . TYR A 1 99 ? 8.488 -4.523 -16.811 1.00 95.44 99 TYR A CA 1
ATOM 823 C C . TYR A 1 99 ? 7.011 -4.348 -17.189 1.00 95.44 99 TYR A C 1
ATOM 825 O O . TYR A 1 99 ? 6.147 -4.965 -16.571 1.00 95.44 99 TYR A O 1
ATOM 833 N N . LEU A 1 100 ? 6.706 -3.568 -18.232 1.00 94.62 100 LEU A N 1
ATOM 834 C CA . LEU A 1 100 ? 5.331 -3.363 -18.701 1.00 94.62 100 LEU A CA 1
ATOM 835 C C . LEU A 1 100 ? 4.702 -4.661 -19.228 1.00 94.62 100 LEU A C 1
ATOM 837 O O . LEU A 1 100 ? 3.539 -4.947 -18.938 1.00 94.62 100 LEU A O 1
ATOM 841 N N . ALA A 1 101 ? 5.469 -5.475 -19.956 1.00 95.56 101 ALA A N 1
ATOM 842 C CA . ALA A 1 101 ? 5.032 -6.788 -20.418 1.00 95.56 101 ALA A CA 1
ATOM 843 C C . ALA A 1 101 ? 4.738 -7.725 -19.238 1.00 95.56 101 ALA A C 1
ATOM 845 O O . ALA A 1 101 ? 3.719 -8.415 -19.243 1.00 95.56 101 ALA A O 1
ATOM 846 N N . TRP A 1 102 ? 5.571 -7.714 -18.197 1.00 95.19 102 TRP A N 1
ATOM 847 C CA . TRP A 1 102 ? 5.309 -8.443 -16.957 1.00 95.19 102 TRP A CA 1
ATOM 848 C C . TRP A 1 102 ? 4.062 -7.910 -16.236 1.00 95.19 102 TRP A C 1
ATOM 850 O O . TRP A 1 102 ? 3.228 -8.706 -15.811 1.00 95.19 102 TRP A O 1
ATOM 860 N N . CYS A 1 103 ? 3.859 -6.588 -16.188 1.00 93.31 103 CYS A N 1
ATOM 861 C CA . CYS A 1 103 ? 2.647 -5.990 -15.625 1.00 93.31 103 CYS A CA 1
ATOM 862 C C . CYS A 1 103 ? 1.367 -6.455 -16.335 1.00 93.31 103 CYS A C 1
ATOM 864 O O . CYS A 1 103 ? 0.341 -6.647 -15.687 1.00 93.31 103 CYS A O 1
ATOM 866 N N . SER A 1 104 ? 1.429 -6.655 -17.655 1.00 90.75 104 SER A N 1
ATOM 867 C CA . SER A 1 104 ? 0.279 -7.070 -18.470 1.00 90.75 104 SER A CA 1
ATOM 868 C C . SER A 1 104 ? -0.227 -8.490 -18.181 1.00 90.75 104 SER A C 1
ATOM 870 O O . SER A 1 104 ? -1.324 -8.841 -18.608 1.00 90.75 104 SER A O 1
ATOM 872 N N . GLN A 1 105 ? 0.555 -9.303 -17.462 1.00 90.75 105 GLN A N 1
ATOM 873 C CA . GLN A 1 105 ? 0.193 -10.679 -17.108 1.00 90.75 105 GLN A CA 1
ATOM 874 C C . GLN A 1 105 ? -0.695 -10.754 -15.861 1.00 90.75 105 GLN A C 1
ATOM 876 O O . GLN A 1 105 ? -1.338 -11.778 -15.637 1.00 90.75 105 GLN A O 1
ATOM 881 N N . TRP A 1 106 ? -0.725 -9.693 -15.051 1.00 91.44 106 TRP A N 1
ATOM 882 C CA . TRP A 1 106 ? -1.456 -9.677 -13.789 1.00 91.44 106 TRP A CA 1
ATOM 883 C C . TRP A 1 106 ? -2.945 -9.415 -13.992 1.00 91.44 106 TRP A C 1
ATOM 885 O O . TRP A 1 106 ? -3.358 -8.564 -14.783 1.00 91.44 106 TRP A O 1
ATOM 895 N N . SER A 1 107 ? -3.751 -10.135 -13.223 1.00 91.56 107 SER A N 1
ATOM 896 C CA . SER A 1 107 ? -5.189 -9.936 -13.118 1.00 91.56 107 SER A CA 1
ATOM 897 C C . SER A 1 107 ? -5.523 -8.887 -12.046 1.00 91.56 107 SER A C 1
ATOM 899 O O . SER A 1 107 ? -4.706 -8.629 -11.161 1.00 91.56 107 SER A O 1
ATOM 901 N N . PRO A 1 108 ? -6.744 -8.319 -12.048 1.00 87.75 108 PRO A N 1
ATOM 902 C CA . PRO A 1 108 ? -7.187 -7.410 -10.990 1.00 87.75 108 PRO A CA 1
ATOM 903 C C . PRO A 1 108 ? -7.182 -7.999 -9.573 1.00 87.75 108 PRO A C 1
ATOM 905 O O . PRO A 1 108 ? -7.252 -7.247 -8.604 1.00 87.75 108 PRO A O 1
ATOM 908 N N . GLU A 1 109 ? -7.099 -9.324 -9.441 1.00 89.69 109 GLU A N 1
ATOM 909 C CA . GLU A 1 109 ? -7.028 -9.991 -8.142 1.00 89.69 109 GLU A CA 1
ATOM 910 C C . GLU A 1 109 ? -5.615 -10.017 -7.557 1.00 89.69 109 GLU A C 1
ATOM 912 O O . GLU A 1 109 ? -5.467 -10.156 -6.341 1.00 89.69 109 GLU A O 1
ATOM 917 N N . ASP A 1 110 ? -4.592 -9.824 -8.388 1.00 94.62 110 ASP A N 1
ATOM 918 C CA . ASP A 1 110 ? -3.201 -9.854 -7.963 1.00 94.62 110 ASP A CA 1
ATOM 919 C C . ASP A 1 110 ? -2.812 -8.573 -7.220 1.00 94.62 110 ASP A C 1
ATOM 921 O O . ASP A 1 110 ? -3.077 -7.450 -7.663 1.00 94.62 110 ASP A O 1
ATOM 925 N N . ASP A 1 111 ? -2.101 -8.737 -6.106 1.00 94.62 111 ASP A N 1
ATOM 926 C CA . ASP A 1 111 ? -1.692 -7.623 -5.247 1.00 94.62 111 ASP A CA 1
ATOM 927 C C . ASP A 1 111 ? -0.867 -6.581 -6.004 1.00 94.62 111 ASP A C 1
ATOM 929 O O . ASP A 1 111 ? -1.038 -5.379 -5.803 1.00 94.62 111 ASP A O 1
ATOM 933 N N . HIS A 1 112 ? -0.014 -7.019 -6.933 1.00 92.56 112 HIS A N 1
ATOM 934 C CA . HIS A 1 112 ? 0.790 -6.105 -7.738 1.00 92.56 112 HIS A CA 1
ATOM 935 C C . HIS A 1 112 ? -0.065 -5.198 -8.627 1.00 92.56 112 HIS A C 1
ATOM 937 O O . HIS A 1 112 ? 0.200 -3.999 -8.730 1.00 92.56 112 HIS A O 1
ATOM 943 N N . TRP A 1 113 ? -1.130 -5.742 -9.218 1.00 94.56 113 TRP A N 1
ATOM 944 C CA . TRP A 1 113 ? -2.070 -4.954 -10.004 1.00 94.56 113 TRP A CA 1
ATOM 945 C C . TRP A 1 113 ? -2.816 -3.950 -9.119 1.00 94.56 113 TRP A C 1
ATOM 947 O O . TRP A 1 113 ? -2.893 -2.768 -9.460 1.00 94.56 113 TRP A O 1
ATOM 957 N N . LYS A 1 114 ? -3.293 -4.387 -7.944 1.00 95.56 114 LYS A N 1
ATOM 958 C CA . LYS A 1 114 ? -3.983 -3.524 -6.967 1.00 95.56 114 LYS A CA 1
ATOM 959 C C . LYS A 1 114 ? -3.092 -2.370 -6.502 1.00 95.56 114 LYS A C 1
ATOM 961 O O . LYS A 1 114 ? -3.549 -1.229 -6.446 1.00 95.56 114 LYS A O 1
ATOM 966 N N . MET A 1 115 ? -1.814 -2.648 -6.234 1.00 94.88 115 MET A N 1
ATOM 967 C CA . MET A 1 115 ? -0.811 -1.640 -5.880 1.00 94.88 115 MET A CA 1
ATOM 968 C C . MET A 1 115 ? -0.638 -0.598 -6.990 1.00 94.88 115 MET A C 1
ATOM 970 O O . MET A 1 115 ? -0.743 0.598 -6.719 1.00 94.88 115 MET A O 1
ATOM 974 N N . ILE A 1 116 ? -0.427 -1.032 -8.241 1.00 93.19 116 ILE A N 1
ATOM 975 C CA . ILE A 1 116 ? -0.304 -0.117 -9.388 1.00 93.19 116 ILE A CA 1
ATOM 976 C C . ILE A 1 116 ? -1.568 0.737 -9.516 1.00 93.19 116 ILE A C 1
ATOM 978 O O . ILE A 1 116 ? -1.474 1.962 -9.609 1.00 93.19 116 ILE A O 1
ATOM 982 N N . HIS A 1 117 ? -2.744 0.109 -9.468 1.00 92.75 117 HIS A N 1
ATOM 983 C CA . HIS A 1 117 ? -4.027 0.791 -9.591 1.00 92.75 117 HIS A CA 1
ATOM 984 C C . HIS A 1 117 ? -4.195 1.890 -8.533 1.00 92.75 117 HIS A C 1
ATOM 986 O O . HIS A 1 117 ? -4.413 3.053 -8.882 1.00 92.75 117 HIS A O 1
ATOM 992 N N . LEU A 1 118 ? -4.007 1.555 -7.254 1.00 92.81 118 LEU A N 1
ATOM 993 C CA . LEU A 1 118 ? -4.102 2.514 -6.153 1.00 92.81 118 LEU A CA 1
ATOM 994 C C . LEU A 1 118 ? -3.106 3.658 -6.295 1.00 92.81 118 LEU A C 1
ATOM 996 O O . LEU A 1 118 ? -3.482 4.824 -6.170 1.00 92.81 118 LEU A O 1
ATOM 1000 N N . CYS A 1 119 ? -1.848 3.347 -6.611 1.00 91.50 119 CYS A N 1
ATOM 1001 C CA . CYS A 1 119 ? -0.846 4.382 -6.798 1.00 91.50 119 CYS A CA 1
ATOM 1002 C C . CYS A 1 119 ? -1.258 5.336 -7.929 1.00 91.50 119 CYS A C 1
ATOM 1004 O O . CYS A 1 119 ? -1.160 6.545 -7.745 1.00 91.50 119 CYS A O 1
ATOM 1006 N N . THR A 1 120 ? -1.757 4.840 -9.072 1.00 88.12 120 THR A N 1
ATOM 1007 C CA . THR A 1 120 ? -2.189 5.693 -10.206 1.00 88.12 120 THR A CA 1
ATOM 1008 C C . THR A 1 120 ? -3.391 6.589 -9.908 1.00 88.12 120 THR A C 1
ATOM 1010 O O . THR A 1 120 ? -3.513 7.650 -10.515 1.00 88.12 120 THR A O 1
ATOM 1013 N N . GLN A 1 121 ? -4.265 6.193 -8.980 1.00 85.44 121 GLN A N 1
ATOM 1014 C CA . GLN A 1 121 ? -5.404 7.008 -8.543 1.00 85.44 121 GLN A CA 1
ATOM 1015 C C . GLN A 1 121 ? -5.045 7.988 -7.426 1.00 85.44 121 GLN A C 1
ATOM 1017 O O . GLN A 1 121 ? -5.764 8.953 -7.176 1.00 85.44 121 GLN A O 1
ATOM 1022 N N . SER A 1 122 ? -3.937 7.736 -6.739 1.00 81.06 122 SER A N 1
ATOM 1023 C CA . SER A 1 122 ? -3.439 8.603 -5.687 1.00 81.06 122 SER A CA 1
ATOM 1024 C C . SER A 1 122 ? -2.539 9.709 -6.242 1.00 81.06 122 SER A C 1
ATOM 1026 O O . SER A 1 122 ? -1.891 9.573 -7.279 1.00 81.06 122 SER A O 1
ATOM 1028 N N . ASN A 1 123 ? -2.380 10.776 -5.464 1.00 69.38 123 ASN A N 1
ATOM 1029 C CA . ASN A 1 123 ? -1.383 11.810 -5.736 1.00 69.38 123 ASN A CA 1
ATOM 1030 C C . ASN A 1 123 ? 0.070 11.347 -5.476 1.00 69.38 123 ASN A C 1
ATOM 1032 O O . ASN A 1 123 ? 0.974 12.185 -5.525 1.00 69.38 123 ASN A O 1
ATOM 1036 N N . ALA A 1 124 ? 0.326 10.054 -5.225 1.00 60.06 124 ALA A N 1
ATOM 1037 C CA . ALA A 1 124 ? 1.659 9.504 -4.942 1.00 60.06 124 ALA A CA 1
ATOM 1038 C C . ALA A 1 124 ? 2.712 9.921 -5.964 1.00 60.06 124 ALA A C 1
ATOM 1040 O O . ALA A 1 124 ? 3.807 10.326 -5.602 1.00 60.06 124 ALA A O 1
ATOM 1041 N N . TRP A 1 125 ? 2.351 9.877 -7.246 1.00 56.34 125 TRP A N 1
ATOM 1042 C CA . TRP A 1 125 ? 3.255 10.205 -8.347 1.00 56.34 125 TRP A CA 1
ATOM 1043 C C . TRP A 1 125 ? 3.423 11.716 -8.568 1.00 56.34 125 TRP A C 1
ATOM 1045 O O . TRP A 1 125 ? 4.294 12.138 -9.329 1.00 56.34 125 TRP A O 1
ATOM 1055 N N . THR A 1 126 ? 2.578 12.534 -7.927 1.00 53.91 126 THR A N 1
ATOM 1056 C CA . THR A 1 126 ? 2.585 14.005 -8.044 1.00 53.91 126 THR A CA 1
ATOM 1057 C C . THR A 1 126 ? 3.310 14.694 -6.893 1.00 53.91 126 THR A C 1
ATOM 1059 O O . THR A 1 126 ? 3.824 15.794 -7.090 1.00 53.91 126 THR A O 1
ATOM 1062 N N . LYS A 1 127 ? 3.440 14.039 -5.728 1.00 54.41 127 LYS A N 1
ATOM 1063 C CA . LYS A 1 127 ? 4.409 14.423 -4.692 1.00 54.41 127 LYS A CA 1
ATOM 1064 C C . LYS A 1 127 ? 5.813 14.038 -5.174 1.00 54.41 127 LYS A C 1
ATOM 1066 O O . LYS A 1 127 ? 6.411 13.081 -4.700 1.00 54.41 127 LYS A O 1
ATOM 1071 N N . ARG A 1 128 ? 6.323 14.751 -6.180 1.00 54.69 128 ARG A N 1
ATOM 1072 C CA . ARG A 1 128 ? 7.755 14.738 -6.474 1.00 54.69 128 ARG A CA 1
ATOM 1073 C C . ARG A 1 128 ? 8.423 15.541 -5.374 1.00 54.69 128 ARG A C 1
ATOM 1075 O O . ARG A 1 128 ? 8.120 16.726 -5.234 1.00 54.69 128 ARG A O 1
ATOM 1082 N N . ASP A 1 129 ? 9.314 14.910 -4.620 1.00 55.81 129 ASP A N 1
ATOM 1083 C CA . ASP A 1 129 ? 10.281 15.671 -3.842 1.00 55.81 129 ASP A CA 1
ATOM 1084 C C . ASP A 1 129 ? 10.970 16.651 -4.794 1.00 55.81 129 ASP A C 1
ATOM 1086 O O . ASP A 1 129 ? 11.285 16.306 -5.942 1.00 55.81 129 ASP A O 1
ATOM 1090 N N . ALA A 1 130 ? 11.128 17.898 -4.349 1.00 58.22 130 ALA A N 1
ATOM 1091 C CA . ALA A 1 130 ? 11.879 18.873 -5.118 1.00 58.22 130 ALA A CA 1
ATOM 1092 C C . ALA A 1 130 ? 13.250 18.261 -5.414 1.00 58.22 130 ALA A C 1
ATOM 1094 O O . ALA A 1 130 ? 13.919 17.778 -4.499 1.00 58.22 130 ALA A O 1
ATOM 1095 N N . ILE A 1 131 ? 13.639 18.229 -6.690 1.00 61.22 131 ILE A N 1
ATOM 1096 C CA . ILE A 1 131 ? 14.970 17.759 -7.053 1.00 61.22 131 ILE A CA 1
ATOM 1097 C C . ILE A 1 131 ? 15.953 18.681 -6.322 1.00 61.22 131 ILE A C 1
ATOM 1099 O O . ILE A 1 131 ? 15.859 19.895 -6.516 1.00 61.22 131 ILE A O 1
ATOM 1103 N N . PRO A 1 132 ? 16.850 18.145 -5.476 1.00 71.00 132 PRO A N 1
ATOM 1104 C CA . PRO A 1 132 ? 17.840 18.963 -4.796 1.00 71.00 132 PRO A CA 1
ATOM 1105 C C . PRO A 1 132 ? 18.641 19.781 -5.812 1.00 71.00 132 PRO A C 1
ATOM 1107 O O . PRO A 1 132 ? 18.999 19.262 -6.872 1.00 71.00 132 PRO A O 1
ATOM 1110 N N . ASP A 1 133 ? 18.933 21.042 -5.492 1.00 75.00 133 ASP A N 1
ATOM 1111 C CA . ASP A 1 133 ? 19.659 21.955 -6.393 1.00 75.00 133 ASP A CA 1
ATOM 1112 C C . ASP A 1 133 ? 21.051 21.422 -6.794 1.00 75.00 133 ASP A C 1
ATOM 1114 O O . ASP A 1 133 ? 21.627 21.843 -7.798 1.00 75.00 133 ASP A O 1
ATOM 1118 N N . ASP A 1 134 ? 21.604 20.482 -6.025 1.00 79.69 134 ASP A N 1
ATOM 1119 C CA . ASP A 1 134 ? 22.882 19.814 -6.269 1.00 79.69 134 ASP A CA 1
ATOM 1120 C C . ASP A 1 134 ? 22.761 18.487 -7.042 1.00 79.69 134 ASP A C 1
ATOM 1122 O O . ASP A 1 134 ? 23.764 17.797 -7.249 1.00 79.69 134 ASP A O 1
ATOM 1126 N N . SER A 1 135 ? 21.562 18.131 -7.512 1.00 71.56 135 SER A N 1
ATOM 1127 C CA . SER A 1 135 ? 21.337 16.886 -8.240 1.00 71.56 135 SER A CA 1
ATOM 1128 C C . SER A 1 135 ? 22.113 16.850 -9.563 1.00 71.56 135 SER A C 1
ATOM 1130 O O . SER A 1 135 ? 21.988 17.764 -10.388 1.00 71.56 135 SER A O 1
ATOM 1132 N N . PRO A 1 136 ? 22.833 15.750 -9.857 1.00 66.31 136 PRO A N 1
ATOM 1133 C CA . PRO A 1 136 ? 23.515 15.563 -11.137 1.00 66.31 136 PRO A CA 1
ATOM 1134 C C . PRO A 1 136 ? 22.547 15.461 -12.326 1.00 66.31 136 PRO A C 1
ATOM 1136 O O . PRO A 1 136 ? 22.997 15.443 -13.462 1.00 66.31 136 PRO A O 1
ATOM 1139 N N . MET A 1 137 ? 21.232 15.387 -12.084 1.00 61.72 137 MET A N 1
ATOM 1140 C CA . MET A 1 137 ? 20.207 15.405 -13.132 1.00 61.72 137 MET A CA 1
ATOM 1141 C C . MET A 1 137 ? 19.810 16.822 -13.589 1.00 61.72 137 MET A C 1
ATOM 1143 O O . MET A 1 137 ? 19.074 16.941 -14.564 1.00 61.72 137 MET A O 1
ATOM 1147 N N . ILE A 1 138 ? 20.250 17.879 -12.889 1.00 55.69 138 ILE A N 1
ATOM 1148 C CA . ILE A 1 138 ? 19.967 19.291 -13.232 1.00 55.69 138 ILE A CA 1
ATOM 1149 C C . ILE A 1 138 ? 21.168 19.982 -13.912 1.00 55.69 138 ILE A C 1
ATOM 1151 O O . ILE A 1 138 ? 21.012 21.068 -14.471 1.00 55.69 138 ILE A O 1
ATOM 1155 N N . ARG A 1 139 ? 22.352 19.358 -13.916 1.00 45.88 139 ARG A N 1
ATOM 1156 C CA . ARG A 1 139 ? 23.574 19.895 -14.538 1.00 45.88 139 ARG A CA 1
ATOM 1157 C C . ARG A 1 139 ? 23.874 19.314 -15.910 1.00 45.88 139 ARG A C 1
ATOM 1159 O O . ARG A 1 139 ? 23.659 18.099 -16.098 1.00 45.88 139 ARG A O 1
#

Sequence (139 aa):
MMEENPLPSTTFFHLKQEKKEKIDAVLLEEFFSKHISQVKVSAIVEKSHISRGAFYKYFQNLEDAYDYAITNYSNQIHSAIFTFINRNKNDFFKGIEEYLAWCSQWSPEDDHWKMIHLCTQSNAWTKRDAIPDDSPMIR

Organism: NCBI:txid888066

Radius of gyration: 17.41 Å; chains: 1; bounding box: 39×34×44 Å

Foldseek 3Di:
DPPPQDAQHPVLVPDDPVLNVQLLVLLLVQVLVDPLVPGDPVSSCVSSVHDSVVVCNRAVDSVSVLVVSLVVLVVVLVVQLVVLCVVVVPDSVRSVVVSVVVLVVDDPVDSNVSSVVSNVVDCVVVPDDDQPPPDPVVD

Secondary structure (DSSP, 8-state):
------SS-HHHHTS-HHHHHHHHHHHHHHHHHS-GGG--HHHHHHHHT--HHHHHHH-SSHHHHHHHHHHHHHHHHHHHHHHHHHHTTT-HHHHHHHHHHHHTT--TTSHHHHHHHHHHHSGGGT-PPPPPTT-TTT-